Protein AF-A0A1S3R539-F1 (afdb_monomer_lite)

Foldseek 3Di:
DDPLCVVLVVVCVVCVPVDQDDDDDDALLSVCSNAQVLQVHDDDDPVVSVVSSVPADVVRDWDWDQDPVPRGIDIDDDPDDDDDDDDDDDDDCCVVPVDD

Radius of gyration: 19.49 Å; chains: 1; bounding box: 58×24×52 Å

pLDDT: mean 95.13, std 6.27, range [59.22, 98.5]

Secondary structure (DSSP, 8-state):
--HHHHHHHHHHHHHTTT-S-------HHHHHHHHTTTTTPPPPPHHHHHHHHTTPPTT---EEEE-TTT--EEEE--SSPPP---------HHHHH---

Sequence (100 aa):
MSRSYQVTKDILSDCKNMGNNILIVAHASSLEACTRQLQGRSPQTSKDFIQVVRKIPYLGFCSCEEQGDTGVWQLVDPPILPLTHGPNHSFNWKETLLQE

Structure (mmCIF, N/CA/C/O backbone):
data_AF-A0A1S3R539-F1
#
_entry.id   AF-A0A1S3R539-F1
#
loop_
_atom_site.group_PDB
_atom_site.id
_atom_site.type_symbol
_atom_site.label_atom_id
_atom_site.label_alt_id
_atom_site.label_comp_id
_atom_site.label_asym_id
_atom_site.label_entity_id
_atom_site.label_seq_id
_atom_site.pdbx_PDB_ins_code
_atom_site.Cartn_x
_atom_site.Cartn_y
_atom_site.Cartn_z
_atom_site.occupancy
_atom_site.B_iso_or_equiv
_atom_site.auth_seq_id
_atom_site.auth_comp_id
_atom_site.auth_asym_id
_atom_site.auth_atom_id
_atom_site.pdbx_PDB_model_num
ATOM 1 N N . MET A 1 1 ? -1.904 12.822 17.616 1.00 59.22 1 MET A N 1
ATOM 2 C CA . MET A 1 1 ? -2.557 12.056 16.529 1.00 59.22 1 MET A CA 1
ATOM 3 C C . MET A 1 1 ? -1.926 12.496 15.216 1.00 59.22 1 MET A C 1
ATOM 5 O O . MET A 1 1 ? -1.731 13.695 15.068 1.00 59.22 1 MET A O 1
ATOM 9 N N . SER A 1 2 ? -1.500 11.590 14.328 1.0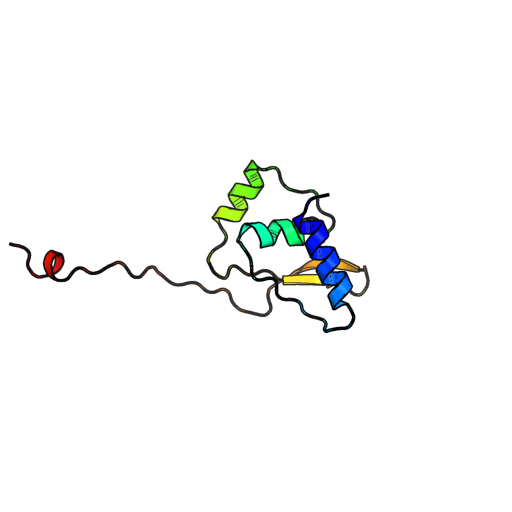0 87.75 2 SER A N 1
ATOM 10 C CA . SER A 1 2 ? -0.840 12.011 13.080 1.00 87.75 2 SER A CA 1
ATOM 11 C C . SER A 1 2 ? -1.866 12.501 12.049 1.00 87.75 2 SER A C 1
ATOM 13 O O . SER A 1 2 ? -3.005 12.032 12.038 1.00 87.75 2 SER A O 1
ATOM 15 N N . ARG A 1 3 ? -1.461 13.425 11.165 1.00 96.88 3 ARG A N 1
ATOM 16 C CA . ARG A 1 3 ? -2.330 13.971 10.104 1.00 96.88 3 ARG A CA 1
ATOM 17 C C . ARG A 1 3 ? -2.931 12.884 9.206 1.00 96.88 3 ARG A C 1
ATOM 19 O O . ARG A 1 3 ? -4.097 12.968 8.854 1.00 96.88 3 ARG A O 1
ATOM 26 N N . SER A 1 4 ? -2.143 11.862 8.858 1.00 97.75 4 SER A N 1
ATOM 27 C CA . SER A 1 4 ? -2.566 10.800 7.941 1.00 97.75 4 SER A CA 1
ATOM 28 C C . SER A 1 4 ? -3.667 9.952 8.559 1.00 97.75 4 SER A C 1
ATOM 30 O O . SER A 1 4 ? -4.644 9.637 7.889 1.00 97.75 4 SER A O 1
ATOM 32 N N . TYR A 1 5 ? -3.546 9.647 9.853 1.00 97.62 5 TYR A N 1
ATOM 33 C CA . TYR A 1 5 ? -4.584 8.925 10.575 1.00 97.62 5 TYR A CA 1
ATOM 34 C C . TYR A 1 5 ? -5.887 9.728 10.649 1.00 97.62 5 TYR A C 1
ATOM 36 O O . TYR A 1 5 ? -6.948 9.178 10.370 1.00 97.62 5 TYR A O 1
ATOM 44 N N . GLN A 1 6 ? -5.810 11.025 10.972 1.00 98.06 6 GLN A N 1
ATOM 45 C CA . GLN A 1 6 ? -7.000 11.874 11.050 1.00 98.06 6 GLN A CA 1
ATOM 46 C C . GLN A 1 6 ? -7.726 11.946 9.701 1.00 98.06 6 GLN A C 1
ATOM 48 O O . GLN A 1 6 ? -8.892 11.584 9.627 1.00 98.06 6 GLN A O 1
ATOM 53 N N . VAL A 1 7 ? -7.005 12.285 8.628 1.00 98.38 7 VAL A N 1
ATOM 54 C CA . VAL A 1 7 ? -7.581 12.370 7.277 1.00 98.38 7 VAL A CA 1
ATOM 55 C C . VAL A 1 7 ? -8.174 11.032 6.830 1.00 98.38 7 VAL A C 1
ATOM 57 O O . VAL A 1 7 ? -9.246 11.009 6.240 1.00 98.38 7 VAL A O 1
ATOM 60 N N . THR A 1 8 ? -7.520 9.907 7.138 1.00 97.88 8 THR A N 1
ATOM 61 C CA . THR A 1 8 ? -8.052 8.580 6.782 1.00 97.88 8 THR A CA 1
ATOM 62 C C . THR A 1 8 ? -9.375 8.300 7.493 1.00 97.88 8 THR A C 1
ATOM 64 O O . THR A 1 8 ? -10.298 7.784 6.871 1.00 97.88 8 THR A O 1
ATOM 67 N N . LYS A 1 9 ? -9.508 8.670 8.773 1.00 97.19 9 LYS A N 1
ATOM 68 C CA . LYS A 1 9 ? -10.782 8.532 9.490 1.00 97.19 9 LYS A CA 1
ATOM 69 C C . LYS A 1 9 ? -11.876 9.438 8.942 1.00 97.19 9 LYS A C 1
ATOM 71 O O . LYS A 1 9 ? -13.018 8.999 8.881 1.00 97.19 9 LYS A O 1
ATOM 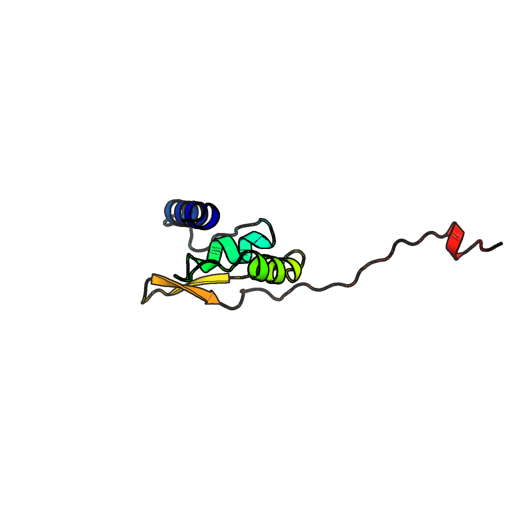76 N N . ASP A 1 10 ? -11.534 10.667 8.572 1.00 98.00 10 ASP A N 1
ATOM 77 C CA . ASP A 1 10 ? -12.502 11.608 8.006 1.00 98.00 10 ASP A CA 1
ATOM 78 C C . ASP A 1 10 ? -13.028 11.069 6.664 1.00 98.00 10 ASP A C 1
ATOM 80 O O . ASP A 1 10 ? -14.236 10.961 6.484 1.00 98.00 10 ASP A O 1
ATOM 84 N N . ILE A 1 11 ? -12.136 10.561 5.799 1.00 97.88 11 ILE A N 1
ATOM 85 C CA . ILE A 1 11 ? -12.507 9.864 4.554 1.00 97.88 11 ILE A CA 1
ATOM 86 C C . ILE A 1 11 ? -13.438 8.672 4.833 1.00 97.88 11 ILE A C 1
ATOM 88 O O . ILE A 1 11 ? -14.471 8.533 4.184 1.00 97.88 11 ILE A O 1
ATOM 92 N N . LEU A 1 12 ? -13.098 7.812 5.800 1.00 96.31 12 LEU A N 1
ATOM 93 C CA . LEU A 1 12 ? -13.930 6.657 6.163 1.00 96.31 12 LEU A CA 1
ATOM 94 C C . LEU A 1 12 ? -15.319 7.076 6.666 1.00 96.31 12 LEU A C 1
ATOM 96 O O . LEU A 1 12 ? -16.315 6.439 6.329 1.00 96.31 12 LEU A O 1
ATOM 100 N N . SER A 1 13 ? -15.388 8.145 7.461 1.00 95.88 13 SER A N 1
ATOM 101 C CA . SER A 1 13 ? -16.643 8.698 7.973 1.00 95.88 13 SER A CA 1
ATOM 102 C C . SER A 1 13 ? -17.521 9.232 6.842 1.00 95.88 13 SER A C 1
ATOM 104 O O . SER A 1 13 ? -18.705 8.898 6.779 1.00 95.88 13 SER A O 1
ATOM 106 N N . ASP A 1 14 ? -16.939 10.012 5.932 1.00 97.06 14 ASP A N 1
ATOM 107 C CA . ASP A 1 14 ? -17.658 10.632 4.817 1.00 97.06 14 ASP A CA 1
ATOM 108 C C . ASP A 1 14 ? -18.153 9.586 3.807 1.00 97.06 14 ASP A C 1
ATOM 110 O O . ASP A 1 14 ? -19.250 9.705 3.260 1.00 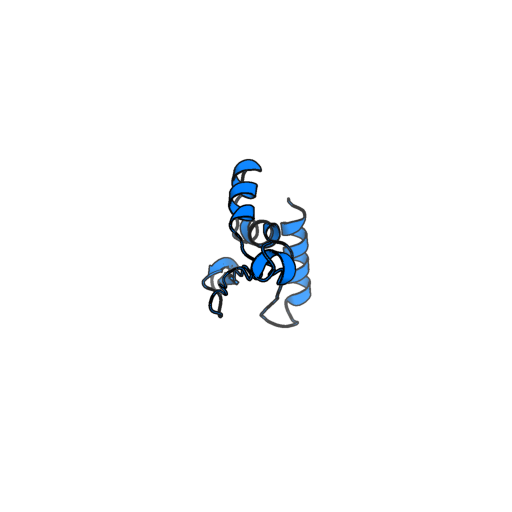97.06 14 ASP A O 1
ATOM 114 N N . CYS A 1 15 ? -17.388 8.512 3.600 1.00 96.31 15 CYS A N 1
ATOM 115 C CA . CYS A 1 15 ? -17.737 7.448 2.661 1.00 96.31 15 CYS A CA 1
ATOM 116 C C . CYS A 1 15 ? -18.640 6.348 3.242 1.00 96.31 15 CYS A C 1
ATOM 118 O O . CYS A 1 15 ? -19.067 5.480 2.481 1.00 96.31 15 CYS A O 1
ATOM 120 N N . LYS A 1 16 ? -18.979 6.373 4.541 1.00 91.06 16 LYS A N 1
ATOM 121 C CA . LYS A 1 16 ? -19.646 5.261 5.252 1.00 91.06 16 LYS A CA 1
ATOM 122 C C . LYS A 1 16 ? -20.915 4.717 4.576 1.00 91.06 16 LYS A C 1
ATOM 124 O O . LYS A 1 16 ? -21.206 3.534 4.698 1.00 91.06 16 LYS A O 1
ATOM 129 N N . ASN A 1 17 ? -21.659 5.561 3.857 1.00 92.12 17 ASN A N 1
ATOM 130 C CA . ASN A 1 17 ? -22.900 5.186 3.164 1.00 92.12 17 ASN A CA 1
ATOM 131 C C . ASN A 1 17 ? -22.814 5.315 1.629 1.00 92.12 17 ASN A C 1
ATOM 133 O O . ASN A 1 17 ? -23.840 5.296 0.954 1.00 92.12 17 ASN A O 1
ATOM 137 N N . MET A 1 18 ? -21.612 5.493 1.071 1.00 93.88 18 MET A N 1
ATOM 138 C CA . MET A 1 18 ? -21.389 5.725 -0.367 1.00 93.88 18 MET A CA 1
ATOM 139 C C . MET A 1 18 ? -20.841 4.491 -1.102 1.00 93.88 18 MET A C 1
ATOM 141 O O . MET A 1 18 ? -20.759 4.488 -2.328 1.00 93.88 18 MET A O 1
ATOM 145 N N . GLY A 1 19 ? -20.466 3.449 -0.360 1.00 91.94 19 GLY A N 1
ATOM 146 C CA . GLY A 1 19 ? -19.882 2.210 -0.864 1.00 91.94 19 GLY A CA 1
ATOM 147 C C . GLY A 1 19 ? -18.957 1.588 0.181 1.00 91.94 19 GLY A C 1
ATOM 148 O O . GLY A 1 19 ? -18.548 2.253 1.126 1.00 91.94 19 GLY A O 1
ATOM 149 N N . ASN A 1 20 ? -18.622 0.310 0.008 1.00 92.81 20 ASN A N 1
ATOM 150 C CA . ASN A 1 20 ? -17.844 -0.430 1.012 1.00 92.81 20 ASN A CA 1
ATOM 151 C C . ASN A 1 20 ? -16.325 -0.309 0.813 1.00 92.81 20 ASN A C 1
ATOM 153 O O . ASN A 1 20 ? -15.565 -0.542 1.746 1.00 92.81 20 ASN A O 1
ATOM 157 N N . ASN A 1 21 ? -15.881 0.051 -0.395 1.00 96.50 21 ASN A N 1
ATOM 158 C CA . ASN A 1 21 ? -14.468 0.051 -0.768 1.00 96.50 21 ASN A CA 1
ATOM 159 C C . ASN A 1 21 ? -13.994 1.467 -1.095 1.00 96.50 21 ASN A C 1
ATOM 161 O O . ASN A 1 21 ? -14.618 2.169 -1.892 1.00 96.50 21 ASN A O 1
ATOM 165 N N . ILE A 1 22 ? -12.849 1.852 -0.531 1.00 97.94 22 ILE A N 1
ATOM 166 C CA . ILE A 1 22 ? -12.193 3.141 -0.769 1.00 97.94 22 ILE A CA 1
ATOM 167 C C . ILE A 1 22 ? -10.782 2.877 -1.286 1.00 97.94 22 ILE A C 1
ATOM 169 O O . ILE A 1 22 ? -10.025 2.119 -0.683 1.00 97.94 22 ILE A O 1
ATOM 173 N N . LEU A 1 23 ? -10.407 3.535 -2.383 1.00 98.06 23 LEU A N 1
ATOM 174 C CA . LEU A 1 23 ? -9.047 3.492 -2.913 1.00 98.06 23 LEU A CA 1
ATOM 175 C C . LEU A 1 23 ? -8.317 4.802 -2.607 1.00 98.06 23 LEU A C 1
ATOM 177 O O . LEU A 1 23 ? -8.707 5.865 -3.086 1.00 98.06 23 LEU A O 1
ATOM 181 N N . ILE A 1 24 ? -7.214 4.716 -1.860 1.00 98.38 24 ILE A N 1
ATOM 182 C CA . ILE A 1 24 ? -6.315 5.846 -1.602 1.00 98.38 24 ILE A CA 1
ATOM 183 C C . ILE A 1 24 ? -5.078 5.705 -2.495 1.00 98.38 24 ILE A C 1
ATOM 185 O O . ILE A 1 24 ? -4.188 4.904 -2.215 1.00 98.38 24 ILE A O 1
ATOM 189 N N . VAL A 1 25 ? -4.995 6.513 -3.555 1.00 98.50 25 VAL A N 1
ATOM 190 C CA . VAL A 1 25 ? -3.796 6.612 -4.406 1.00 98.50 25 VAL A CA 1
ATOM 191 C C . VAL A 1 25 ? -2.921 7.753 -3.899 1.00 98.50 25 VAL A C 1
ATOM 193 O O . VAL A 1 25 ? -3.310 8.917 -3.956 1.00 98.50 25 VAL A O 1
ATOM 196 N N . ALA A 1 26 ? -1.747 7.420 -3.366 1.00 98.06 26 ALA A N 1
ATOM 197 C CA . ALA A 1 26 ? -0.850 8.392 -2.747 1.00 98.06 26 ALA A CA 1
ATOM 198 C C . ALA A 1 26 ? 0.625 7.953 -2.859 1.00 98.06 26 ALA A C 1
ATOM 200 O O . ALA A 1 26 ? 1.069 7.504 -3.913 1.00 98.06 26 ALA A O 1
ATOM 201 N N . HIS A 1 27 ? 1.406 8.104 -1.788 1.00 98.19 27 HIS A N 1
ATOM 202 C CA . HIS A 1 27 ? 2.836 7.796 -1.754 1.00 98.19 27 HIS A CA 1
ATOM 203 C C . HIS A 1 27 ? 3.116 6.499 -0.986 1.00 98.19 27 HIS A C 1
ATOM 205 O O . HIS A 1 27 ? 2.288 6.043 -0.202 1.00 98.19 27 HIS A O 1
ATOM 211 N N . ALA A 1 28 ? 4.331 5.960 -1.124 1.00 98.00 28 ALA A N 1
ATOM 212 C CA . ALA A 1 28 ? 4.794 4.792 -0.367 1.00 98.00 28 ALA A CA 1
ATOM 213 C C . ALA A 1 28 ? 4.587 4.937 1.157 1.00 98.00 28 ALA A C 1
ATOM 215 O O . ALA A 1 28 ? 4.150 4.009 1.828 1.00 98.00 28 ALA A O 1
ATOM 216 N N . SER A 1 29 ? 4.820 6.132 1.704 1.00 97.38 29 SER A N 1
ATOM 217 C CA . SER A 1 29 ? 4.582 6.455 3.118 1.00 97.38 29 SER A CA 1
ATOM 218 C C . SER A 1 29 ? 3.124 6.322 3.559 1.00 97.38 29 SER A C 1
ATOM 220 O O . SER A 1 29 ? 2.868 6.059 4.735 1.00 97.38 29 SER A O 1
ATOM 222 N N . SER A 1 30 ? 2.169 6.488 2.644 1.00 98.06 30 SER A N 1
ATOM 223 C CA . SER A 1 30 ? 0.743 6.433 2.953 1.00 98.06 30 SER A CA 1
ATOM 224 C C . SER A 1 30 ? 0.282 5.031 3.338 1.00 98.06 30 SER A C 1
ATOM 226 O O . SER A 1 30 ? -0.584 4.924 4.201 1.00 98.06 30 SER A O 1
ATOM 228 N N . LEU A 1 31 ? 0.885 3.971 2.780 1.00 97.88 31 LEU A N 1
ATOM 229 C CA . LEU A 1 31 ? 0.514 2.586 3.106 1.00 97.88 31 LEU A CA 1
ATOM 230 C C . LEU A 1 31 ? 0.619 2.332 4.611 1.00 97.88 31 LEU A C 1
ATOM 232 O O . LEU A 1 31 ? -0.295 1.777 5.209 1.00 97.88 31 LEU A O 1
ATOM 236 N N . GLU A 1 32 ? 1.696 2.793 5.246 1.00 96.88 32 GLU A N 1
ATOM 237 C CA . GLU A 1 32 ? 1.853 2.662 6.691 1.00 96.88 32 GLU A CA 1
ATOM 238 C C . GLU A 1 32 ? 1.112 3.771 7.453 1.00 96.88 32 GLU A C 1
ATOM 240 O O . GLU A 1 32 ? 0.377 3.493 8.400 1.00 96.88 32 GLU A O 1
ATOM 245 N N . ALA A 1 33 ? 1.291 5.036 7.062 1.00 97.06 33 ALA A N 1
ATOM 246 C CA . ALA A 1 33 ? 0.794 6.165 7.845 1.00 97.06 33 ALA A CA 1
ATOM 247 C C . ALA A 1 33 ? -0.742 6.228 7.918 1.00 97.06 33 ALA A C 1
ATOM 249 O O . ALA A 1 33 ? -1.278 6.707 8.920 1.00 97.06 33 ALA A O 1
ATOM 250 N N . CYS A 1 34 ? -1.446 5.756 6.885 1.00 97.75 34 CYS A N 1
ATOM 251 C CA . CYS A 1 34 ? -2.908 5.738 6.849 1.00 97.75 34 CYS A CA 1
ATOM 252 C C . CYS A 1 34 ? -3.504 4.498 7.534 1.00 97.75 34 CYS A C 1
ATOM 254 O O . CYS A 1 34 ? -4.598 4.579 8.084 1.00 97.75 34 CYS A O 1
ATOM 256 N N . THR A 1 35 ? -2.791 3.366 7.569 1.00 97.50 35 THR A N 1
ATOM 257 C CA . THR A 1 35 ? -3.351 2.094 8.070 1.00 97.50 35 THR A CA 1
ATOM 258 C C . THR A 1 35 ? -2.880 1.725 9.475 1.00 97.50 35 THR A C 1
ATOM 260 O O . THR A 1 35 ? -3.589 1.036 10.202 1.00 97.50 35 THR A O 1
ATOM 263 N N . ARG A 1 36 ? -1.688 2.151 9.907 1.00 96.88 36 ARG A N 1
ATOM 264 C CA . ARG A 1 36 ? -1.077 1.635 11.144 1.00 96.88 36 ARG A CA 1
ATOM 265 C C . ARG A 1 36 ? -1.868 2.005 12.393 1.00 96.88 36 ARG A C 1
ATOM 267 O O . ARG A 1 36 ? -2.179 1.142 13.208 1.00 96.88 36 ARG A O 1
ATOM 274 N N . GLN A 1 37 ? -2.212 3.282 12.528 1.00 96.56 37 GLN A N 1
ATOM 275 C CA . GLN A 1 37 ? -3.007 3.753 13.664 1.00 96.56 37 GLN A CA 1
ATOM 276 C C . GLN A 1 37 ? -4.478 3.346 13.560 1.00 96.56 37 GLN A C 1
ATOM 278 O O . GLN A 1 37 ? -5.124 3.192 14.592 1.00 96.56 37 GLN A O 1
ATOM 283 N N . LEU A 1 38 ? -4.981 3.139 12.339 1.00 96.00 38 LEU A N 1
ATOM 284 C CA . LEU A 1 38 ? -6.322 2.608 12.102 1.00 96.00 38 LEU A CA 1
ATOM 285 C C . LEU A 1 38 ? -6.459 1.190 12.685 1.00 96.00 38 LEU A C 1
ATOM 287 O O . LEU A 1 38 ? -7.443 0.890 13.347 1.00 96.00 38 LEU A O 1
ATOM 291 N N . GLN A 1 39 ? -5.406 0.375 12.573 1.00 96.62 39 GLN A N 1
ATOM 292 C CA . GLN A 1 39 ? -5.284 -0.939 13.222 1.00 96.62 39 GLN A CA 1
ATOM 293 C C . GLN A 1 39 ? -5.013 -0.869 14.743 1.00 96.62 39 GLN A C 1
ATOM 295 O O . GLN A 1 39 ? -4.596 -1.857 15.347 1.00 96.62 39 GLN A O 1
ATOM 300 N N . GLY A 1 40 ? -5.131 0.305 15.372 1.00 95.38 40 GLY A N 1
ATOM 301 C CA . GLY A 1 40 ? -4.861 0.498 16.802 1.00 95.38 40 GLY A CA 1
ATOM 302 C C . GLY A 1 40 ? -3.380 0.434 17.202 1.00 95.38 40 GLY A C 1
ATOM 303 O O . GLY A 1 40 ? -3.066 0.408 18.392 1.00 95.38 40 GLY A O 1
ATOM 304 N N . ARG A 1 41 ? -2.443 0.418 16.244 1.00 95.62 41 ARG A N 1
ATOM 305 C CA . ARG A 1 41 ? -1.001 0.326 16.528 1.00 95.62 41 ARG A CA 1
ATOM 306 C C . ARG A 1 41 ? -0.375 1.709 16.723 1.00 95.62 41 ARG A C 1
ATOM 308 O O . ARG A 1 41 ? -0.780 2.693 16.101 1.00 95.62 41 ARG A O 1
ATOM 315 N N . SER A 1 42 ? 0.673 1.788 17.541 1.00 95.81 42 SER A N 1
ATOM 316 C CA . SER A 1 42 ? 1.477 3.007 17.674 1.00 95.81 42 SER A CA 1
ATOM 317 C C . SER A 1 42 ? 2.287 3.284 16.394 1.00 95.81 42 SER A C 1
ATOM 319 O O . SER A 1 42 ? 2.714 2.337 15.721 1.00 95.81 42 SER A O 1
ATOM 321 N N . PRO A 1 43 ? 2.518 4.561 16.029 1.00 95.25 43 PRO A N 1
ATOM 322 C CA . PRO A 1 43 ? 3.420 4.914 14.933 1.00 95.25 43 PRO A CA 1
ATOM 323 C C . PRO A 1 43 ? 4.819 4.321 15.129 1.00 95.25 43 PRO A C 1
ATOM 325 O O . PRO A 1 43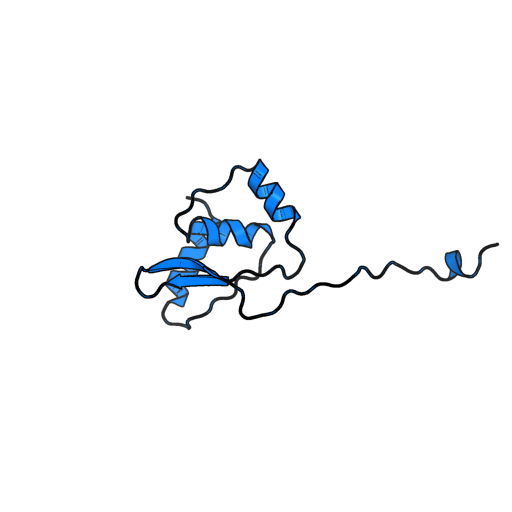 ? 5.284 4.186 16.262 1.00 95.25 43 PRO A O 1
ATOM 328 N N . GLN A 1 44 ? 5.502 3.988 14.033 1.00 93.81 44 GLN A N 1
ATOM 329 C CA . GLN A 1 44 ? 6.911 3.602 14.101 1.00 93.81 44 GLN A CA 1
ATOM 330 C C . GLN A 1 44 ? 7.808 4.788 14.456 1.00 93.81 44 GLN A C 1
ATOM 332 O O . GLN A 1 44 ? 7.428 5.954 14.319 1.00 93.81 44 GLN A O 1
ATOM 337 N N . THR A 1 45 ? 9.041 4.479 14.860 1.00 96.38 45 THR A N 1
ATOM 338 C CA . THR A 1 45 ? 10.100 5.487 14.896 1.00 96.38 45 THR A CA 1
ATOM 339 C C . THR A 1 45 ? 10.377 5.989 13.476 1.00 96.38 45 THR A C 1
ATOM 341 O O . THR A 1 45 ? 10.217 5.250 12.501 1.00 96.38 45 THR A O 1
ATOM 344 N N . SER A 1 46 ? 10.847 7.230 13.334 1.00 95.44 46 SER A N 1
ATOM 345 C CA . SER A 1 46 ? 11.165 7.798 12.016 1.00 95.44 46 SER A CA 1
ATOM 346 C C . SER A 1 46 ? 12.182 6.956 11.239 1.00 95.44 46 SER A C 1
ATOM 348 O O . SER A 1 46 ? 12.109 6.871 10.015 1.00 95.44 46 SER A O 1
ATOM 350 N N . LYS A 1 47 ? 13.123 6.312 11.942 1.00 97.06 47 LYS A N 1
ATOM 351 C CA . LYS A 1 47 ? 14.139 5.453 11.328 1.00 97.06 47 LYS A CA 1
ATOM 352 C C . LYS A 1 47 ? 13.505 4.204 10.715 1.00 97.06 47 LYS A C 1
ATOM 354 O O . LYS A 1 47 ? 13.775 3.913 9.552 1.00 97.06 47 LYS A O 1
ATOM 359 N N . ASP A 1 48 ? 12.655 3.508 11.465 1.00 96.88 48 ASP A N 1
ATOM 360 C CA . ASP A 1 48 ? 12.013 2.269 11.006 1.00 96.88 48 ASP A CA 1
ATOM 361 C C . ASP A 1 48 ? 10.993 2.549 9.900 1.00 96.88 48 ASP A C 1
ATOM 363 O O . ASP A 1 48 ? 10.950 1.840 8.894 1.00 96.88 48 ASP A O 1
ATOM 367 N N . PHE A 1 49 ? 10.256 3.656 10.026 1.00 96.31 49 PHE A N 1
ATOM 368 C CA . PHE A 1 49 ? 9.337 4.149 9.002 1.00 96.31 49 PHE A CA 1
ATOM 369 C C . PHE A 1 49 ? 10.035 4.312 7.643 1.00 96.31 49 PHE A C 1
ATOM 371 O O . PHE A 1 49 ? 9.590 3.780 6.628 1.00 96.31 49 PHE A O 1
ATOM 378 N N . ILE A 1 50 ? 11.188 4.990 7.612 1.00 97.25 50 ILE A N 1
ATOM 379 C CA . ILE A 1 50 ? 11.954 5.199 6.372 1.00 97.25 50 ILE A CA 1
ATOM 380 C C . ILE A 1 50 ? 12.421 3.866 5.766 1.00 97.25 50 ILE A C 1
ATOM 382 O O . ILE A 1 50 ? 12.444 3.728 4.541 1.00 97.25 50 ILE A O 1
ATOM 386 N N . GLN A 1 51 ? 12.775 2.877 6.595 1.00 97.38 51 GLN A N 1
ATOM 387 C CA . GLN A 1 51 ? 13.181 1.551 6.115 1.00 97.38 51 GLN A CA 1
ATOM 388 C C . GLN A 1 51 ? 12.030 0.784 5.460 1.00 97.38 51 GLN A C 1
ATOM 390 O O . GLN A 1 51 ? 12.269 0.039 4.511 1.00 97.38 51 GLN A O 1
ATOM 395 N N . VAL A 1 52 ? 10.796 0.970 5.932 1.00 95.62 52 VAL A N 1
ATOM 396 C CA . VAL A 1 52 ? 9.601 0.404 5.29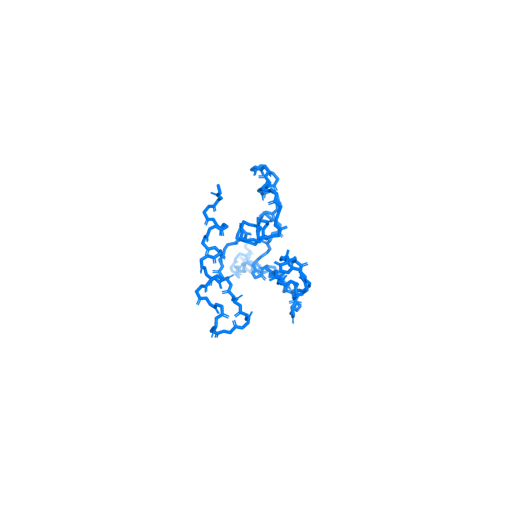2 1.00 95.62 52 VAL A CA 1
ATOM 397 C C . VAL A 1 52 ? 9.327 1.104 3.964 1.00 95.62 52 VAL A C 1
ATOM 399 O O . VAL A 1 52 ? 9.232 0.441 2.935 1.00 95.62 52 VAL A O 1
ATOM 402 N N . VAL A 1 53 ? 9.282 2.439 3.960 1.00 97.00 53 VAL A N 1
ATOM 403 C CA . VAL A 1 53 ? 8.937 3.240 2.771 1.00 97.00 53 VAL A CA 1
ATOM 404 C C . VAL A 1 53 ? 9.835 2.936 1.574 1.00 97.00 53 VAL A C 1
ATOM 406 O O . VAL A 1 53 ? 9.351 2.842 0.450 1.00 97.00 53 VAL A O 1
ATOM 409 N N . ARG A 1 54 ? 11.136 2.730 1.802 1.00 97.50 54 ARG A N 1
ATOM 410 C CA . ARG A 1 54 ? 12.112 2.432 0.739 1.00 97.50 54 ARG A CA 1
ATOM 411 C C . ARG A 1 54 ?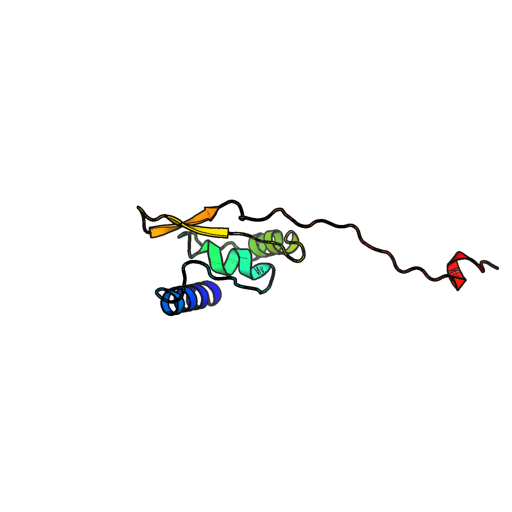 11.911 1.079 0.052 1.00 97.50 54 ARG A C 1
ATOM 413 O O . ARG A 1 54 ? 12.501 0.859 -0.998 1.00 97.50 54 ARG A O 1
ATOM 420 N N . LYS A 1 55 ? 11.126 0.174 0.641 1.00 97.69 55 LYS A N 1
ATOM 421 C CA . LYS A 1 55 ? 10.875 -1.172 0.105 1.00 97.69 55 LYS A CA 1
ATOM 422 C C . LYS A 1 55 ? 9.601 -1.255 -0.733 1.00 97.69 55 LYS A C 1
ATOM 424 O O . LYS A 1 55 ? 9.335 -2.303 -1.310 1.00 97.69 55 LYS A O 1
ATOM 429 N N . ILE A 1 56 ? 8.804 -0.188 -0.777 1.00 98.12 56 ILE A N 1
ATOM 430 C CA . ILE A 1 56 ? 7.511 -0.181 -1.460 1.00 98.12 56 ILE A CA 1
ATOM 431 C C . ILE A 1 56 ? 7.734 0.203 -2.933 1.00 98.12 56 ILE A C 1
ATOM 433 O O . ILE A 1 56 ? 8.186 1.321 -3.195 1.00 98.12 56 ILE A O 1
ATOM 437 N N . PRO A 1 57 ? 7.439 -0.691 -3.897 1.00 97.94 57 PRO A N 1
ATOM 438 C CA . PRO A 1 57 ? 7.576 -0.394 -5.320 1.00 97.94 57 PRO A CA 1
ATOM 439 C C . PRO A 1 57 ? 6.449 0.525 -5.815 1.00 97.94 57 PRO A C 1
ATOM 441 O O . PRO A 1 57 ? 5.470 0.788 -5.112 1.00 97.94 57 PRO A O 1
ATOM 444 N N . TYR A 1 58 ? 6.553 0.987 -7.064 1.00 97.94 58 TYR A N 1
ATOM 445 C CA . TYR A 1 58 ? 5.418 1.623 -7.734 1.00 97.94 58 TYR A CA 1
ATOM 446 C C . TYR A 1 58 ? 4.230 0.663 -7.818 1.00 97.94 58 TYR A C 1
ATOM 448 O O . TYR A 1 58 ? 4.410 -0.529 -8.056 1.00 97.94 58 TYR A O 1
ATOM 456 N N . LEU A 1 59 ? 3.026 1.202 -7.600 1.00 97.81 59 LEU A N 1
ATOM 457 C CA . LEU A 1 59 ? 1.799 0.420 -7.403 1.00 97.81 59 LEU A CA 1
ATOM 458 C C . LEU A 1 59 ? 1.896 -0.610 -6.262 1.00 97.81 59 LEU A C 1
ATOM 460 O O . LEU A 1 59 ? 1.134 -1.571 -6.234 1.00 97.81 59 LEU A O 1
ATOM 464 N N . GLY A 1 60 ? 2.798 -0.399 -5.294 1.00 97.69 60 GLY A N 1
ATOM 465 C CA . GLY A 1 60 ? 2.766 -1.123 -4.031 1.00 97.69 60 GLY A CA 1
ATOM 466 C C . GLY A 1 60 ? 1.395 -0.955 -3.377 1.00 97.69 60 GLY A C 1
ATOM 467 O O . GLY A 1 60 ? 0.926 0.168 -3.192 1.00 97.69 60 GLY A O 1
ATOM 468 N N . PHE A 1 61 ? 0.748 -2.075 -3.068 1.00 98.19 61 PHE A N 1
ATOM 469 C CA . PHE A 1 61 ? -0.669 -2.122 -2.725 1.00 98.19 61 PHE A CA 1
ATOM 470 C C . PHE A 1 61 ? -0.880 -2.905 -1.427 1.00 98.19 61 PHE A C 1
ATOM 472 O O . PHE A 1 61 ? -0.260 -3.947 -1.219 1.00 98.19 61 PHE A O 1
ATOM 479 N N . CYS A 1 62 ? -1.763 -2.415 -0.558 1.00 97.94 62 CYS A N 1
ATOM 480 C CA . CYS A 1 62 ? -2.221 -3.128 0.633 1.00 97.94 62 CYS A CA 1
ATOM 481 C C . CYS A 1 62 ? -3.739 -2.975 0.784 1.00 97.94 62 CYS A C 1
ATOM 483 O O . CYS A 1 62 ? -4.278 -1.928 0.425 1.00 97.94 62 CYS A O 1
ATOM 485 N N . SER A 1 63 ? -4.404 -3.980 1.356 1.00 98.19 63 SER A N 1
ATOM 486 C CA . SER A 1 63 ? -5.805 -3.883 1.779 1.00 98.19 63 SER A CA 1
ATOM 487 C C . SER A 1 63 ? -5.877 -3.806 3.301 1.00 98.19 63 SER A C 1
ATOM 489 O O . SER A 1 63 ? -5.117 -4.482 3.993 1.00 98.19 63 SER A O 1
ATOM 491 N N . CYS A 1 64 ? -6.758 -2.955 3.821 1.00 97.81 64 CYS A N 1
ATOM 492 C CA . CYS A 1 64 ? -7.027 -2.809 5.246 1.00 97.81 64 CYS A CA 1
ATOM 493 C C . CYS A 1 64 ? -8.540 -2.886 5.428 1.00 97.81 64 CYS A C 1
ATOM 495 O O . CYS A 1 64 ? -9.246 -2.023 4.913 1.00 97.81 64 CYS A O 1
ATOM 497 N N . GLU A 1 65 ? -9.023 -3.899 6.138 1.00 97.25 65 GLU A N 1
ATOM 498 C CA . GLU A 1 65 ? -10.448 -4.224 6.235 1.00 97.25 65 GLU A CA 1
ATOM 499 C C . GLU A 1 65 ? -10.933 -4.157 7.684 1.00 97.25 65 GLU A C 1
ATOM 501 O O . GLU A 1 65 ? -10.255 -4.626 8.606 1.00 97.25 65 GLU A O 1
ATOM 506 N N . GLU A 1 66 ? -12.112 -3.563 7.878 1.00 96.25 66 GLU A N 1
ATOM 507 C CA . GLU A 1 66 ? -12.833 -3.568 9.150 1.00 96.25 66 GLU A CA 1
ATOM 508 C C . GLU A 1 66 ? -13.462 -4.946 9.379 1.00 96.25 66 GLU A C 1
ATOM 510 O O . GLU A 1 66 ? -14.269 -5.419 8.581 1.00 96.25 66 GLU A O 1
ATOM 515 N N . GLN A 1 67 ? -13.094 -5.599 10.477 1.00 93.94 67 GLN A N 1
ATOM 516 C CA . GLN A 1 67 ? -13.643 -6.900 10.846 1.00 93.94 67 GLN A CA 1
ATOM 517 C C . GLN A 1 67 ? -15.060 -6.716 11.412 1.00 93.94 67 GLN A C 1
ATOM 519 O O . GLN A 1 67 ? -15.227 -6.075 12.452 1.00 93.94 67 GLN A O 1
ATOM 524 N N . GLY A 1 68 ? -16.080 -7.262 10.740 1.00 84.25 68 GLY A N 1
ATOM 525 C CA . GLY A 1 68 ? -17.497 -6.944 10.995 1.00 84.25 68 GLY A CA 1
ATOM 526 C C . GLY A 1 68 ? -18.003 -7.228 12.416 1.00 84.25 68 GLY A C 1
ATOM 527 O O . GLY A 1 68 ? -18.937 -6.587 12.887 1.00 84.25 68 GLY A O 1
ATOM 528 N N . ASP A 1 69 ? -17.369 -8.153 13.119 1.00 85.75 69 ASP A N 1
ATOM 529 C CA . ASP A 1 69 ? -17.694 -8.609 14.467 1.00 85.75 69 ASP A CA 1
ATOM 530 C C . ASP A 1 69 ? -16.978 -7.816 15.574 1.00 85.75 69 ASP A C 1
ATOM 532 O O . ASP A 1 69 ? -17.447 -7.790 16.712 1.00 85.75 69 ASP A O 1
ATOM 536 N N . THR A 1 70 ? -15.885 -7.113 15.257 1.00 89.06 70 THR A N 1
ATOM 537 C CA . THR A 1 70 ? -15.093 -6.365 16.256 1.00 89.06 70 THR A CA 1
ATOM 538 C C . THR A 1 70 ? -14.948 -4.873 15.956 1.00 89.06 70 THR A C 1
ATOM 540 O O . THR A 1 70 ? -14.559 -4.114 16.844 1.00 89.06 70 THR A O 1
ATOM 543 N N . GLY A 1 71 ? -15.224 -4.435 14.723 1.00 90.44 71 GLY A N 1
ATOM 544 C CA . GLY A 1 71 ? -14.936 -3.076 14.250 1.00 90.44 71 GLY A CA 1
ATOM 545 C C . GLY A 1 71 ? -13.437 -2.751 14.192 1.00 90.44 71 GLY A C 1
ATOM 546 O O . GLY A 1 71 ? -13.044 -1.596 14.028 1.00 90.44 71 GLY A O 1
ATOM 547 N N . VAL A 1 72 ? -12.568 -3.751 14.380 1.00 94.25 72 VAL A N 1
ATOM 548 C CA . VAL A 1 72 ? -11.116 -3.574 14.336 1.00 94.25 72 VAL A CA 1
ATOM 549 C C . VAL A 1 72 ? -10.660 -3.625 12.888 1.00 94.25 72 VAL A C 1
ATOM 551 O O . VAL A 1 72 ? -11.009 -4.541 12.151 1.00 94.25 72 VAL A O 1
ATOM 554 N N . TRP A 1 73 ? -9.825 -2.673 12.492 1.00 97.12 73 TRP A N 1
ATOM 555 C CA . TRP A 1 73 ? -9.197 -2.676 11.177 1.00 97.12 73 TRP A CA 1
ATOM 556 C C . TRP A 1 73 ? -7.948 -3.547 11.176 1.00 97.12 73 TRP A C 1
ATOM 558 O O . TRP A 1 73 ? -7.146 -3.485 12.112 1.00 97.12 73 TRP A O 1
ATOM 568 N N . GLN A 1 74 ? -7.756 -4.335 10.122 1.00 97.56 74 GLN A N 1
ATOM 569 C CA . GLN A 1 74 ? -6.595 -5.211 9.962 1.00 97.56 74 GLN A CA 1
ATOM 570 C C . GLN A 1 74 ? -6.109 -5.219 8.516 1.00 97.56 74 GLN A C 1
ATOM 572 O O . GLN A 1 74 ? -6.909 -5.132 7.589 1.00 97.56 74 GLN A O 1
ATOM 577 N N . LEU A 1 75 ? -4.791 -5.325 8.323 1.00 97.81 75 LEU A N 1
ATOM 578 C CA . LEU A 1 75 ? -4.244 -5.595 6.996 1.00 97.81 75 LEU A CA 1
ATOM 579 C C . LEU A 1 75 ? -4.568 -7.030 6.582 1.00 97.81 75 LEU A C 1
ATOM 581 O O . LEU A 1 75 ? -4.334 -7.960 7.353 1.00 97.81 75 LEU A O 1
ATOM 585 N N . VAL A 1 76 ? -5.046 -7.181 5.353 1.00 97.75 76 VAL A N 1
ATOM 586 C CA . VAL A 1 76 ? -5.346 -8.471 4.726 1.00 97.75 76 VAL A CA 1
ATOM 587 C C . VAL A 1 76 ? -4.684 -8.552 3.353 1.00 97.75 76 VAL A C 1
ATOM 589 O O . VAL A 1 76 ? -4.154 -7.554 2.844 1.00 97.75 76 VAL A O 1
ATOM 592 N N . ASP A 1 77 ? -4.711 -9.738 2.748 1.00 97.81 77 ASP A N 1
ATOM 593 C CA . ASP A 1 77 ? -4.207 -9.922 1.392 1.00 97.81 77 ASP A CA 1
ATOM 594 C C . ASP A 1 77 ? -5.010 -9.066 0.397 1.00 97.81 77 ASP A C 1
ATOM 596 O O . ASP A 1 77 ? -6.243 -9.100 0.397 1.00 97.81 77 ASP A O 1
ATOM 600 N N . PRO A 1 78 ? -4.341 -8.280 -0.466 1.00 97.88 78 PRO A N 1
ATOM 601 C CA . PRO A 1 78 ? -5.021 -7.548 -1.521 1.00 97.88 78 PRO A CA 1
ATOM 602 C C . PRO A 1 78 ? -5.818 -8.464 -2.460 1.00 97.88 78 PRO A C 1
ATOM 604 O O . PRO A 1 78 ? -5.341 -9.543 -2.807 1.00 97.88 78 PRO A O 1
ATOM 607 N N . PRO A 1 79 ? -6.956 -8.001 -3.008 1.00 96.88 79 PRO A N 1
ATOM 608 C CA . PRO A 1 79 ? -7.755 -8.776 -3.964 1.00 96.88 79 PRO A CA 1
ATOM 609 C C . PRO A 1 79 ? -7.121 -8.863 -5.369 1.00 96.88 79 PRO A C 1
ATOM 611 O O . PRO A 1 79 ? -7.778 -9.278 -6.323 1.00 96.88 79 PRO A O 1
ATOM 614 N N . ILE A 1 80 ? -5.865 -8.431 -5.526 1.00 97.50 80 ILE A N 1
ATOM 615 C CA . ILE A 1 80 ? -5.119 -8.398 -6.787 1.00 97.50 80 ILE A CA 1
ATOM 616 C C . ILE A 1 80 ? -3.696 -8.916 -6.580 1.00 97.50 80 ILE A C 1
ATOM 618 O O . ILE A 1 80 ? -3.124 -8.803 -5.497 1.00 97.50 80 ILE A O 1
ATOM 622 N N . LEU A 1 81 ? -3.104 -9.448 -7.649 1.00 98.19 81 LEU A N 1
ATOM 623 C CA . LEU A 1 81 ? -1.715 -9.898 -7.641 1.00 98.19 81 LEU A CA 1
ATOM 624 C C . LEU A 1 81 ? -0.737 -8.708 -7.644 1.00 98.19 81 LEU A C 1
ATOM 626 O O . LEU A 1 81 ? -1.053 -7.652 -8.201 1.00 98.19 81 LEU A O 1
ATOM 630 N N . PRO A 1 82 ? 0.469 -8.869 -7.067 1.00 97.81 82 PRO A N 1
ATOM 631 C CA . PRO A 1 82 ? 1.503 -7.844 -7.132 1.00 97.81 82 PRO A CA 1
ATOM 632 C C . PRO A 1 82 ? 2.009 -7.648 -8.568 1.00 97.81 82 PRO A C 1
ATOM 634 O O . PRO A 1 82 ? 2.060 -8.585 -9.365 1.00 97.81 82 PRO A O 1
ATOM 637 N N . LEU A 1 83 ? 2.452 -6.428 -8.879 1.00 97.69 83 LEU A N 1
ATOM 638 C CA . LEU A 1 83 ? 3.102 -6.101 -10.147 1.00 97.69 83 LEU A CA 1
ATOM 639 C C . LEU A 1 83 ? 4.621 -6.068 -9.972 1.00 97.69 83 LEU A C 1
ATOM 641 O O . LEU A 1 83 ? 5.146 -5.407 -9.078 1.00 97.69 83 LEU A O 1
ATOM 645 N N . THR A 1 84 ? 5.354 -6.741 -10.854 1.00 97.69 84 THR A N 1
ATOM 646 C CA . THR A 1 84 ? 6.819 -6.677 -10.894 1.00 97.69 84 THR A CA 1
ATOM 647 C C . THR A 1 84 ? 7.293 -6.745 -12.339 1.00 97.69 84 THR A C 1
ATOM 649 O O . THR A 1 84 ? 6.858 -7.603 -13.099 1.00 97.69 84 THR A O 1
ATOM 652 N N . HIS A 1 85 ? 8.176 -5.824 -12.720 1.00 97.31 85 HIS A N 1
ATOM 653 C CA . HIS A 1 85 ? 8.813 -5.786 -14.034 1.00 97.31 85 HIS A CA 1
ATOM 654 C C . HIS A 1 85 ? 10.257 -5.289 -13.903 1.00 97.31 85 HIS A C 1
ATOM 656 O O . HIS A 1 85 ? 10.604 -4.615 -12.931 1.00 97.31 85 HIS A O 1
ATOM 662 N N . GLY A 1 86 ? 11.103 -5.655 -14.866 1.00 96.62 86 GLY A N 1
ATOM 663 C CA . GLY A 1 86 ? 12.499 -5.223 -14.914 1.00 96.62 86 GLY A CA 1
ATOM 664 C C . GLY A 1 86 ? 12.665 -3.818 -15.507 1.00 96.62 86 GLY A C 1
ATOM 665 O O . GLY A 1 86 ? 11.770 -3.335 -16.205 1.00 96.62 86 GLY A O 1
ATOM 666 N N . PRO A 1 87 ? 13.807 -3.155 -15.260 1.00 96.88 87 PRO A N 1
ATOM 667 C CA . PRO A 1 87 ? 14.136 -1.909 -15.936 1.00 96.88 87 PRO A CA 1
ATOM 668 C C . PRO A 1 87 ? 14.324 -2.144 -17.439 1.00 96.88 87 PRO A C 1
ATOM 670 O O . PRO A 1 87 ? 14.849 -3.174 -17.859 1.00 96.88 87 PRO A O 1
ATOM 673 N N . ASN A 1 88 ? 13.949 -1.152 -18.243 1.00 95.38 88 ASN A N 1
ATOM 674 C CA . ASN A 1 88 ? 14.358 -1.075 -19.640 1.00 95.38 88 ASN A CA 1
ATOM 675 C C . ASN A 1 88 ? 15.430 0.010 -19.762 1.00 95.38 88 ASN A C 1
ATOM 677 O O . ASN A 1 88 ? 15.124 1.200 -19.672 1.00 95.38 88 ASN A O 1
ATOM 681 N N . HIS A 1 89 ? 16.690 -0.403 -19.868 1.00 94.94 89 HIS A N 1
ATOM 682 C CA . HIS A 1 89 ? 17.810 0.530 -19.894 1.00 94.94 89 HIS A CA 1
ATOM 683 C C . HIS A 1 89 ? 17.812 1.355 -21.181 1.00 94.94 89 HIS A C 1
ATOM 685 O O . HIS A 1 89 ? 17.471 0.865 -22.257 1.00 94.94 89 HIS A O 1
ATOM 691 N N . SER A 1 90 ? 18.222 2.618 -21.066 1.00 95.31 90 SER A N 1
ATOM 692 C CA . SER A 1 90 ? 18.373 3.496 -22.220 1.00 95.31 90 SER A CA 1
ATOM 693 C C . SER A 1 90 ? 19.349 2.893 -23.226 1.00 95.31 90 SER A C 1
ATOM 695 O O . SER A 1 90 ? 20.462 2.510 -22.870 1.00 95.31 90 SER A O 1
ATOM 697 N N . PHE A 1 91 ? 18.936 2.853 -24.489 1.00 95.50 91 PHE A N 1
ATOM 698 C CA . PHE A 1 91 ? 19.758 2.389 -25.598 1.00 95.50 91 PHE A CA 1
ATOM 699 C C . PHE A 1 91 ? 20.159 3.575 -26.477 1.00 95.50 91 PHE A C 1
ATOM 701 O O . PHE A 1 91 ? 19.302 4.235 -27.068 1.00 95.50 91 PHE A O 1
ATOM 708 N N . ASN A 1 92 ? 21.465 3.835 -26.576 1.00 95.88 92 ASN A N 1
ATOM 709 C CA . ASN A 1 92 ? 22.023 4.795 -27.522 1.00 95.88 92 ASN A CA 1
ATOM 710 C C . ASN A 1 92 ? 22.704 4.040 -28.664 1.00 95.88 92 ASN A C 1
ATOM 712 O O . ASN A 1 92 ? 23.800 3.499 -28.511 1.00 95.88 92 ASN A O 1
ATOM 716 N N . TRP A 1 93 ? 22.055 4.013 -29.826 1.00 95.62 93 TRP A N 1
ATOM 717 C CA . TRP A 1 93 ? 22.545 3.252 -30.970 1.00 95.62 93 TRP A CA 1
ATOM 718 C C . TRP A 1 93 ? 23.877 3.776 -31.518 1.00 95.62 93 TRP A C 1
ATOM 720 O O . TRP A 1 93 ? 24.645 2.976 -32.033 1.00 95.62 93 TRP A O 1
ATOM 730 N N . LYS A 1 94 ? 24.188 5.076 -31.398 1.00 95.88 94 LYS A N 1
ATOM 731 C CA . LYS A 1 94 ? 25.468 5.612 -31.889 1.00 95.88 94 LYS A CA 1
ATOM 732 C C . LYS A 1 94 ? 26.629 5.086 -31.053 1.00 95.88 94 LYS A C 1
ATOM 734 O O . LYS A 1 94 ? 27.553 4.510 -31.600 1.00 95.88 94 LYS A O 1
ATOM 739 N N . GLU A 1 95 ? 26.537 5.207 -29.731 1.00 94.00 95 GLU A N 1
ATOM 740 C CA . GLU A 1 95 ? 27.551 4.672 -28.808 1.00 94.00 95 GLU A CA 1
ATOM 741 C C . GLU A 1 95 ? 27.652 3.143 -28.872 1.00 94.00 95 GLU A C 1
ATOM 743 O O . GLU A 1 95 ? 28.733 2.583 -28.714 1.00 94.00 95 GLU A O 1
ATOM 748 N N . THR A 1 96 ? 26.528 2.458 -29.106 1.00 92.00 96 THR A N 1
ATOM 749 C CA . THR A 1 96 ? 26.502 0.988 -29.094 1.00 92.00 96 THR A CA 1
ATOM 750 C C . THR A 1 96 ? 26.946 0.379 -30.424 1.00 92.00 96 THR A C 1
ATOM 752 O O . THR A 1 96 ? 27.604 -0.655 -30.422 1.00 92.00 96 THR A O 1
ATOM 755 N N . LEU A 1 97 ? 26.559 0.978 -31.556 1.00 94.25 97 LEU A N 1
ATOM 756 C CA . LEU A 1 97 ? 26.730 0.382 -32.887 1.00 94.25 97 LEU A CA 1
ATOM 757 C C . LEU A 1 97 ? 27.804 1.063 -33.743 1.00 94.25 97 LEU A C 1
ATOM 759 O O . LEU A 1 97 ? 28.266 0.444 -34.694 1.00 94.25 97 LEU A O 1
ATOM 763 N N . LEU A 1 98 ? 28.184 2.312 -33.448 1.00 92.94 98 LEU A N 1
ATOM 764 C CA . LEU A 1 98 ? 29.192 3.066 -34.206 1.00 92.94 98 LEU A CA 1
ATOM 765 C C . LEU A 1 98 ? 30.502 3.235 -33.423 1.00 92.94 98 LEU A C 1
ATOM 767 O O . LEU A 1 98 ? 31.136 4.275 -33.559 1.00 92.94 98 LEU A O 1
ATOM 771 N N . GLN A 1 99 ? 30.886 2.271 -32.578 1.00 69.62 99 GLN A N 1
ATOM 772 C CA . GLN A 1 99 ? 32.187 2.312 -31.895 1.00 69.62 99 GLN A CA 1
ATOM 773 C C . GLN A 1 99 ? 33.302 2.521 -32.938 1.00 69.62 99 GLN A C 1
ATOM 775 O O . GLN A 1 99 ? 33.529 1.631 -33.757 1.00 69.62 99 GLN A O 1
ATOM 780 N N . GLU A 1 100 ? 33.934 3.700 -32.942 1.00 60.28 100 GLU A N 1
ATOM 781 C CA . GLU A 1 100 ? 35.190 3.954 -33.668 1.00 60.28 100 GLU A CA 1
ATOM 782 C C . GLU A 1 100 ? 36.372 3.323 -32.927 1.00 60.28 100 GLU A C 1
ATOM 784 O O . GLU A 1 100 ? 36.426 3.449 -31.679 1.00 60.28 100 GLU A O 1
#